Protein AF-A0A8S8YSY4-F1 (afdb_monomer)

Nearest PDB structures (foldseek):
  7qho-assembly1_I  TM=4.264E-01  e=9.917E+00  Corynebacterium glutamicum ATCC 13032
  3ncf-assembly1_A  TM=3.862E-01  e=7.422E+00  Homo sapiens

pLDDT: mean 74.25, std 18.93, range [34.41, 97.19]

Foldseek 3Di:
DDDDDDDDPPDPDPQDDPDPPPDDQDDDCLVVLLVVLVVQLVVLVCVCCDPNDGDCVSVVSNVVSVVSNVVSVVSVVVSVVVPPPPDQDADCDPPRHRHGPVCVVVVND

Structure (mmCIF, N/CA/C/O backbone):
data_AF-A0A8S8YSY4-F1
#
_entry.id   AF-A0A8S8YSY4-F1
#
loop_
_atom_site.group_PDB
_atom_site.id
_atom_site.type_symbol
_atom_site.label_atom_id
_atom_site.label_alt_id
_atom_site.label_comp_id
_atom_site.label_asym_id
_atom_site.label_entity_id
_atom_site.label_seq_id
_atom_site.pdbx_PDB_ins_code
_atom_site.Cartn_x
_atom_site.Cartn_y
_atom_site.Cartn_z
_atom_site.occupancy
_atom_site.B_iso_or_equiv
_atom_site.auth_seq_id
_atom_site.auth_comp_id
_atom_site.auth_asym_id
_atom_site.auth_atom_id
_atom_site.pdbx_PDB_model_num
ATOM 1 N N . MET A 1 1 ? 10.025 -30.968 -52.603 1.00 38.25 1 MET A N 1
ATOM 2 C CA . MET A 1 1 ? 10.423 -30.750 -51.194 1.00 38.25 1 MET A CA 1
ATOM 3 C C . MET A 1 1 ? 9.766 -29.467 -50.709 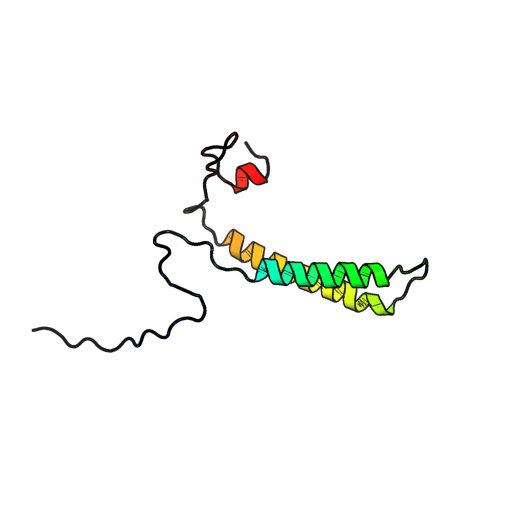1.00 38.25 1 MET A C 1
ATOM 5 O O . MET A 1 1 ? 9.703 -28.538 -51.501 1.00 38.25 1 MET A O 1
ATOM 9 N N . SER A 1 2 ? 9.356 -29.445 -49.434 1.00 34.41 2 SER A N 1
ATOM 10 C CA . SER A 1 2 ? 8.681 -28.356 -48.696 1.00 34.41 2 SER A CA 1
ATOM 11 C C . SER A 1 2 ? 7.183 -28.193 -48.996 1.00 34.41 2 SER A C 1
ATOM 13 O O . SER A 1 2 ? 6.796 -28.152 -50.155 1.00 34.41 2 SER A O 1
ATOM 15 N N . GLY A 1 3 ? 6.276 -28.118 -48.026 1.00 36.22 3 GLY A N 1
ATOM 16 C CA . GLY A 1 3 ? 6.417 -28.122 -46.571 1.00 36.22 3 GLY A CA 1
ATOM 17 C C . GLY A 1 3 ? 5.034 -27.850 -45.982 1.00 36.22 3 GLY A C 1
ATOM 18 O O . GLY A 1 3 ? 4.426 -26.833 -46.302 1.00 36.22 3 GLY A O 1
ATOM 19 N N . GLY A 1 4 ? 4.508 -28.791 -45.199 1.00 41.28 4 GLY A N 1
ATOM 20 C CA . GLY A 1 4 ? 3.314 -28.557 -44.394 1.00 41.28 4 GLY A CA 1
ATOM 21 C C . GLY A 1 4 ? 3.697 -27.710 -43.188 1.00 41.28 4 GLY A C 1
ATOM 22 O O . GLY A 1 4 ? 4.643 -28.060 -42.484 1.00 41.28 4 GLY A O 1
ATOM 23 N N . TYR A 1 5 ? 2.972 -26.623 -42.952 1.00 41.03 5 TYR A N 1
ATOM 24 C CA . TYR A 1 5 ? 3.035 -25.896 -41.693 1.00 41.03 5 TYR A CA 1
ATOM 25 C C . TYR A 1 5 ? 1.623 -25.780 -41.135 1.00 41.03 5 TYR A C 1
ATOM 27 O O . TYR A 1 5 ? 0.712 -25.286 -41.796 1.00 41.03 5 TYR A O 1
ATOM 35 N N . HIS A 1 6 ? 1.490 -26.366 -39.951 1.00 45.47 6 HIS A N 1
ATOM 36 C CA . HIS A 1 6 ? 0.322 -26.401 -39.093 1.00 45.47 6 HIS A CA 1
ATOM 37 C C . HIS A 1 6 ? 0.025 -25.029 -38.477 1.00 45.47 6 HIS A C 1
ATOM 39 O O . HIS A 1 6 ? 0.935 -24.228 -38.265 1.00 45.47 6 HIS A O 1
ATOM 45 N N . ASP A 1 7 ? -1.260 -24.862 -38.168 1.00 50.78 7 ASP A N 1
ATOM 46 C CA . ASP A 1 7 ? -1.904 -23.942 -37.230 1.00 50.78 7 ASP A CA 1
ATOM 47 C C . ASP A 1 7 ? -1.009 -23.278 -36.185 1.00 50.78 7 ASP A C 1
ATOM 49 O O . ASP A 1 7 ? -0.334 -23.960 -35.416 1.00 50.78 7 ASP A O 1
ATOM 53 N N . HIS A 1 8 ? -1.198 -21.969 -36.029 1.00 48.53 8 HIS A N 1
ATOM 54 C CA . HIS A 1 8 ? -1.361 -21.377 -34.707 1.00 48.53 8 HIS A CA 1
ATOM 55 C C . HIS A 1 8 ? -2.476 -20.332 -34.792 1.00 48.53 8 HIS A C 1
ATOM 57 O O . HIS A 1 8 ? -2.276 -19.227 -35.286 1.00 48.53 8 HIS A O 1
ATOM 63 N N . ASP A 1 9 ? -3.670 -20.722 -34.345 1.00 46.78 9 ASP A N 1
ATOM 64 C CA . ASP A 1 9 ? -4.735 -19.795 -33.983 1.00 46.78 9 ASP A CA 1
ATOM 65 C C . ASP A 1 9 ? -4.212 -18.883 -32.866 1.00 46.78 9 ASP A C 1
ATOM 67 O O . ASP A 1 9 ? -4.071 -19.290 -31.707 1.00 46.78 9 ASP A O 1
ATOM 71 N N . ASP A 1 10 ? -3.881 -17.647 -33.231 1.00 51.31 10 ASP A N 1
ATOM 72 C CA . ASP A 1 10 ? -3.503 -16.586 -32.308 1.00 51.31 10 ASP A CA 1
ATOM 73 C C . ASP A 1 10 ? -4.709 -16.241 -31.429 1.00 51.31 10 ASP A C 1
ATOM 75 O O . ASP A 1 10 ? -5.526 -15.376 -31.746 1.00 51.31 10 ASP A O 1
ATOM 79 N N . HIS A 1 11 ? -4.848 -16.936 -30.300 1.00 52.91 11 HIS A N 1
ATOM 80 C CA . HIS A 1 11 ? -5.738 -16.495 -29.240 1.00 52.91 11 HIS A CA 1
ATOM 81 C C . HIS A 1 11 ? -5.276 -15.098 -28.784 1.00 52.91 11 HIS A C 1
ATOM 83 O O . HIS A 1 11 ? -4.167 -14.979 -28.253 1.00 52.91 11 HIS A O 1
ATOM 89 N N . PRO A 1 12 ? -6.088 -14.034 -28.947 1.00 47.62 12 PRO A N 1
ATOM 90 C CA . PRO A 1 12 ? -5.736 -12.715 -28.445 1.00 47.62 12 PRO A CA 1
ATOM 91 C C . PRO A 1 12 ? -5.621 -12.804 -26.924 1.00 47.62 12 PRO A C 1
ATOM 93 O O . PRO A 1 12 ? -6.591 -13.096 -26.218 1.00 47.62 12 PRO A O 1
ATOM 96 N N . SER A 1 13 ? -4.405 -12.616 -26.416 1.00 52.16 13 SER A N 1
ATOM 97 C CA . SER A 1 13 ? -4.147 -12.653 -24.986 1.00 52.16 13 SER A CA 1
ATOM 98 C C . SER A 1 13 ? -4.921 -11.512 -24.301 1.00 52.16 13 SER A C 1
ATOM 100 O O . SER A 1 13 ? -5.046 -10.423 -24.870 1.00 52.16 13 SER A O 1
ATOM 102 N N . PRO A 1 14 ? -5.433 -11.696 -23.069 1.00 44.22 14 PRO A N 1
ATOM 103 C CA . PRO A 1 14 ? -6.191 -10.665 -22.340 1.00 44.22 14 PRO A CA 1
ATOM 104 C C . PRO A 1 14 ? -5.405 -9.378 -22.017 1.00 44.22 14 P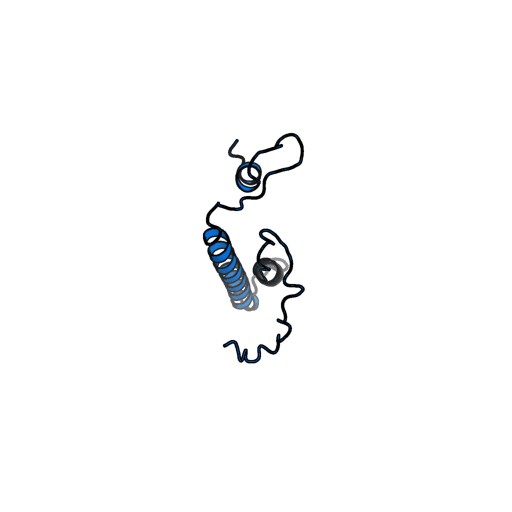RO A C 1
ATOM 106 O O . PRO A 1 14 ? -5.888 -8.522 -21.278 1.00 44.22 14 PRO A O 1
ATOM 109 N N . TRP A 1 15 ? -4.173 -9.259 -22.511 1.00 51.38 15 TRP A N 1
ATOM 110 C CA . TRP A 1 15 ? -3.117 -8.394 -22.002 1.00 51.38 15 TRP A CA 1
ATOM 111 C C . TRP A 1 15 ? -2.631 -7.344 -23.005 1.00 51.38 15 TRP A C 1
ATOM 113 O O . TRP A 1 15 ? -1.525 -6.831 -22.868 1.00 51.38 15 TRP A O 1
ATOM 123 N N . GLY A 1 16 ? -3.482 -6.956 -23.955 1.00 49.53 16 GLY A N 1
ATOM 124 C CA . GLY A 1 16 ? -3.213 -5.837 -24.857 1.00 49.53 16 GLY A CA 1
ATOM 125 C C . GLY A 1 16 ? -2.126 -6.121 -25.906 1.00 49.53 16 GLY A C 1
ATOM 126 O O . GLY A 1 16 ? -1.511 -7.186 -25.897 1.00 49.53 16 GLY A O 1
ATOM 127 N N . PRO A 1 17 ? -1.926 -5.193 -26.861 1.00 41.28 17 PRO A N 1
ATOM 128 C CA . PRO A 1 17 ? -1.132 -5.443 -28.061 1.00 41.28 17 PRO A CA 1
ATOM 129 C C . PRO A 1 17 ? 0.300 -5.868 -27.733 1.00 41.28 17 PRO A C 1
ATOM 131 O O . PRO A 1 17 ? 0.996 -5.205 -26.961 1.00 41.28 17 PRO A O 1
ATOM 134 N N . HIS A 1 18 ? 0.736 -6.965 -28.348 1.00 56.03 18 HIS A N 1
ATOM 135 C CA . HIS A 1 18 ? 2.002 -7.633 -28.054 1.00 56.03 18 HIS A CA 1
ATOM 136 C C . HIS A 1 18 ? 3.233 -6.977 -28.715 1.00 56.03 18 HIS A C 1
ATOM 138 O O . HIS A 1 18 ? 4.285 -7.605 -28.792 1.00 56.03 18 HIS A O 1
ATOM 144 N N . ASP A 1 19 ? 3.131 -5.707 -29.130 1.00 51.75 19 ASP A N 1
ATOM 145 C CA . ASP A 1 19 ? 4.172 -4.998 -29.883 1.00 51.75 19 ASP A CA 1
ATOM 146 C C . ASP A 1 19 ? 4.641 -3.732 -29.162 1.00 51.75 19 ASP A C 1
ATOM 148 O O . ASP A 1 19 ? 4.365 -2.595 -29.546 1.00 51.75 19 ASP A O 1
ATOM 152 N N . TRP A 1 20 ? 5.428 -3.945 -28.112 1.00 52.19 20 TRP A N 1
ATOM 153 C CA . TRP A 1 20 ? 6.354 -2.940 -27.604 1.00 52.19 20 TRP A CA 1
ATOM 154 C C . TRP A 1 20 ? 7.750 -3.422 -27.957 1.00 52.19 20 TRP A C 1
ATOM 156 O O . TRP A 1 20 ? 8.349 -4.184 -27.201 1.00 52.19 20 TRP A O 1
ATOM 166 N N . GLY A 1 21 ? 8.236 -3.019 -29.134 1.00 47.09 21 GLY A N 1
ATOM 167 C CA . GLY A 1 21 ? 9.409 -3.603 -29.791 1.00 47.09 21 GLY A CA 1
ATOM 168 C C . GLY A 1 21 ? 10.635 -3.832 -28.900 1.00 47.09 21 GLY A C 1
ATOM 169 O O . GLY A 1 21 ? 11.378 -4.767 -29.166 1.00 47.09 21 GLY A O 1
ATOM 170 N N . HIS A 1 22 ? 10.829 -3.071 -27.815 1.00 48.59 22 HIS A N 1
ATOM 171 C CA . HIS A 1 22 ? 11.933 -3.250 -26.871 1.00 48.59 22 HIS A CA 1
ATOM 172 C C . HIS A 1 22 ? 11.502 -2.935 -25.422 1.00 48.59 22 HIS A C 1
ATOM 174 O O . HIS A 1 22 ? 11.605 -1.795 -24.978 1.00 48.59 22 HIS A O 1
ATOM 180 N N . GLY A 1 23 ? 11.036 -3.948 -24.680 1.00 51.72 23 GLY A N 1
ATOM 181 C CA . GLY A 1 23 ? 10.959 -3.919 -23.210 1.00 51.72 23 GLY A CA 1
ATOM 182 C C . GLY A 1 23 ? 9.877 -3.019 -22.605 1.00 51.72 23 GLY A C 1
ATOM 183 O O . GLY A 1 23 ? 10.188 -2.145 -21.796 1.00 51.72 23 GLY A O 1
ATOM 184 N N . ALA A 1 24 ? 8.602 -3.233 -22.948 1.00 48.72 24 ALA A N 1
ATOM 185 C CA . ALA A 1 24 ? 7.528 -2.622 -22.165 1.00 48.72 24 ALA A CA 1
ATOM 186 C C . ALA A 1 24 ? 7.578 -3.078 -20.697 1.00 48.72 24 ALA A C 1
ATOM 188 O O . ALA A 1 24 ? 7.818 -4.261 -20.437 1.00 48.72 24 ALA A O 1
ATOM 189 N N . PRO A 1 25 ? 7.307 -2.173 -19.736 1.00 55.44 25 PRO A N 1
ATOM 190 C CA . PRO A 1 25 ? 7.123 -2.553 -18.345 1.00 55.44 25 PRO A CA 1
ATOM 191 C C . PRO A 1 25 ? 6.056 -3.645 -18.266 1.00 55.44 25 PRO A C 1
ATOM 193 O O . PRO A 1 25 ? 4.927 -3.442 -18.717 1.00 55.44 25 PRO A O 1
ATOM 196 N N . HIS A 1 26 ? 6.407 -4.803 -17.707 1.00 57.28 26 HIS A N 1
ATOM 197 C CA . HIS A 1 26 ? 5.427 -5.840 -17.406 1.00 57.28 26 HIS A CA 1
ATOM 198 C C . HIS A 1 26 ? 4.302 -5.215 -16.572 1.00 57.28 26 HIS A C 1
ATOM 200 O O . HIS A 1 26 ? 4.553 -4.576 -15.547 1.00 57.28 26 HIS A O 1
ATOM 206 N N . ASN A 1 27 ? 3.057 -5.363 -17.017 1.00 58.12 27 ASN A N 1
ATOM 207 C CA . ASN A 1 27 ? 1.907 -4.872 -16.276 1.00 58.12 27 ASN A CA 1
ATOM 208 C C . ASN A 1 27 ? 1.820 -5.595 -14.923 1.00 58.12 27 ASN A C 1
ATOM 210 O O . ASN A 1 27 ? 1.668 -6.811 -14.833 1.00 58.12 27 ASN A O 1
ATOM 214 N N . SER A 1 28 ? 1.925 -4.836 -13.835 1.00 67.88 28 SER A N 1
ATOM 215 C CA . SER A 1 28 ? 1.706 -5.367 -12.497 1.00 67.88 28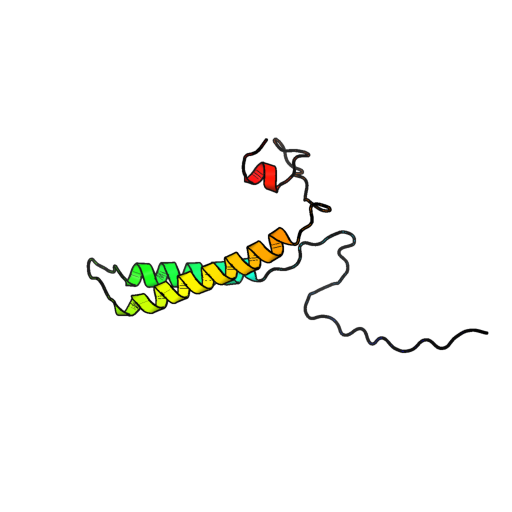 SER A CA 1
ATOM 216 C C . SER A 1 28 ? 0.384 -4.855 -11.954 1.00 67.88 28 SER A C 1
ATOM 218 O O . SER A 1 28 ? 0.118 -3.656 -11.964 1.00 67.88 28 SER A O 1
ATOM 220 N N . TRP A 1 29 ? -0.426 -5.770 -11.429 1.00 81.31 29 TRP A N 1
ATOM 221 C CA . TRP A 1 29 ? -1.581 -5.429 -10.598 1.00 81.31 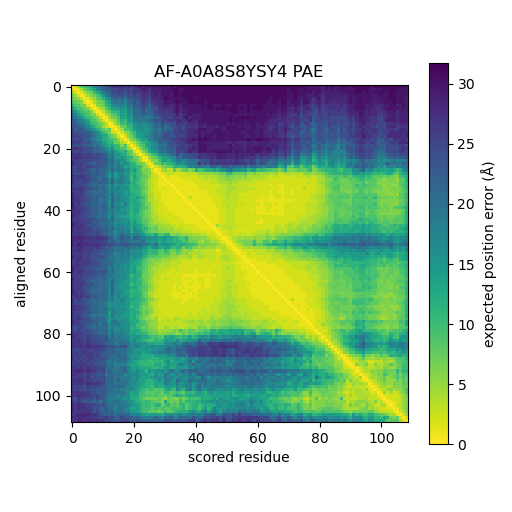29 TRP A CA 1
ATOM 222 C C . TRP A 1 29 ? -1.173 -5.046 -9.175 1.00 81.31 29 TRP A C 1
ATOM 224 O O . TRP A 1 29 ? -2.014 -4.594 -8.401 1.00 81.31 29 TRP A O 1
ATOM 234 N N . SER A 1 30 ? 0.106 -5.206 -8.818 1.00 86.12 30 SER A N 1
ATOM 235 C CA . SER A 1 30 ? 0.585 -4.935 -7.469 1.00 86.12 30 SER A CA 1
ATOM 236 C C . SER A 1 30 ? 0.296 -3.500 -7.009 1.00 86.12 30 SER A C 1
ATOM 238 O O . SER A 1 30 ? -0.284 -3.370 -5.931 1.00 86.12 30 SER A O 1
ATOM 240 N N . PRO A 1 31 ? 0.568 -2.432 -7.795 1.00 87.12 31 PRO A N 1
ATOM 241 C CA . PRO A 1 31 ? 0.214 -1.068 -7.397 1.00 87.12 31 PRO A CA 1
ATOM 242 C C . PRO A 1 31 ? -1.260 -0.922 -7.009 1.00 87.12 31 PRO A C 1
ATOM 244 O O . PRO A 1 31 ? -1.559 -0.337 -5.972 1.00 87.12 31 PRO A O 1
ATOM 247 N N . LEU A 1 32 ? -2.178 -1.531 -7.768 1.00 91.19 32 LEU A N 1
ATOM 248 C CA . LEU A 1 32 ? -3.607 -1.496 -7.459 1.00 91.19 32 LEU A CA 1
ATOM 249 C C . LEU A 1 32 ? -3.940 -2.265 -6.173 1.00 91.19 32 LEU A C 1
ATOM 251 O O . LEU A 1 32 ? -4.648 -1.747 -5.312 1.00 91.19 32 LEU A O 1
ATOM 255 N N . VAL A 1 33 ? -3.422 -3.488 -6.028 1.00 90.62 33 VAL A N 1
ATOM 256 C CA . VAL A 1 33 ? -3.640 -4.324 -4.835 1.00 90.62 33 VAL A CA 1
ATOM 257 C C . VAL A 1 33 ? -3.112 -3.626 -3.581 1.00 90.62 33 VAL A C 1
ATOM 259 O O . VAL A 1 33 ? -3.797 -3.594 -2.560 1.00 90.62 33 VAL A O 1
ATOM 262 N N . MET A 1 34 ? -1.937 -2.997 -3.666 1.00 92.94 34 MET A N 1
ATOM 263 C CA . MET A 1 34 ? -1.380 -2.199 -2.576 1.00 92.94 34 MET A CA 1
ATOM 264 C C . MET A 1 34 ? -2.248 -0.980 -2.265 1.00 92.94 34 MET A C 1
ATOM 266 O O . MET A 1 34 ? -2.522 -0.742 -1.094 1.00 92.94 34 MET A O 1
ATOM 270 N N . SER A 1 35 ? -2.731 -0.235 -3.266 1.00 94.94 35 SER A N 1
ATOM 271 C CA . SER A 1 35 ? -3.639 0.899 -3.031 1.00 94.94 35 SER A CA 1
ATOM 272 C C . SER A 1 35 ? -4.929 0.476 -2.322 1.00 94.94 35 SER A C 1
ATOM 274 O O . SER A 1 35 ? -5.368 1.161 -1.400 1.00 94.94 35 SER A O 1
ATOM 276 N N . ILE A 1 36 ? -5.506 -0.671 -2.696 1.00 95.25 36 ILE A N 1
ATOM 277 C CA . ILE A 1 36 ? -6.678 -1.240 -2.014 1.00 95.25 36 ILE A CA 1
ATOM 278 C C . ILE A 1 36 ? -6.332 -1.597 -0.563 1.00 95.25 36 ILE A C 1
ATOM 280 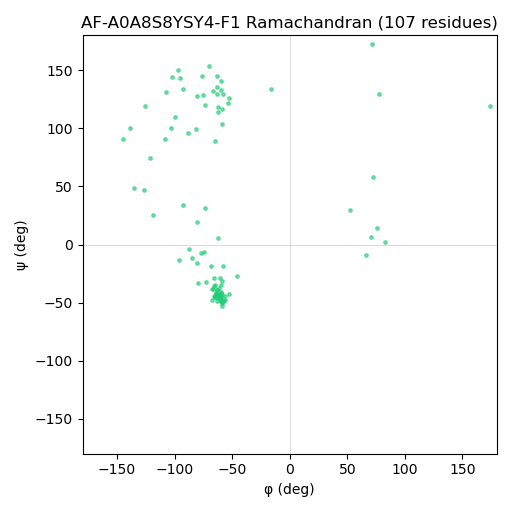O O . ILE A 1 36 ? -7.057 -1.203 0.350 1.00 95.25 36 ILE A O 1
ATOM 284 N N . GLY A 1 37 ? -5.215 -2.293 -0.334 1.00 95.38 37 GLY A N 1
ATOM 285 C CA . GLY A 1 37 ? -4.755 -2.652 1.011 1.00 95.38 37 GLY A CA 1
ATOM 286 C C . GLY A 1 37 ? -4.517 -1.432 1.904 1.00 95.38 37 GLY A C 1
ATOM 287 O O . GLY A 1 37 ? -4.970 -1.413 3.047 1.00 95.38 37 GLY A O 1
ATOM 288 N N . ILE A 1 38 ? -3.884 -0.383 1.365 1.00 97.19 38 ILE A N 1
ATOM 289 C CA . ILE A 1 38 ? -3.677 0.905 2.046 1.00 97.19 38 ILE A CA 1
ATOM 290 C C . ILE A 1 38 ? -5.022 1.548 2.392 1.00 97.19 38 ILE A C 1
ATOM 292 O O . ILE A 1 38 ? -5.203 1.998 3.520 1.00 97.19 38 ILE A O 1
ATOM 296 N N . GLY A 1 39 ? -5.983 1.555 1.465 1.00 96.88 39 GLY A N 1
ATOM 297 C CA . GLY A 1 39 ? -7.324 2.084 1.716 1.00 96.88 39 GLY A CA 1
ATOM 298 C C . GLY A 1 39 ? -8.039 1.360 2.859 1.00 96.88 39 GLY A C 1
ATOM 299 O O . GLY A 1 39 ? -8.525 2.005 3.788 1.00 96.88 39 GLY A O 1
ATOM 300 N N . VAL A 1 40 ? -8.051 0.022 2.834 1.00 95.94 40 VAL A N 1
ATOM 301 C CA . VAL A 1 40 ? -8.647 -0.798 3.904 1.00 95.94 40 VAL A CA 1
ATOM 302 C C . VAL A 1 40 ? -7.949 -0.542 5.237 1.00 95.94 40 VAL A C 1
ATOM 304 O O . VAL A 1 40 ? -8.624 -0.328 6.243 1.00 95.94 40 VAL A O 1
ATOM 307 N N . PHE A 1 41 ? -6.614 -0.511 5.250 1.00 96.81 41 PHE A N 1
ATOM 308 C CA . PHE A 1 41 ? -5.834 -0.236 6.453 1.00 96.81 41 PHE A CA 1
ATOM 309 C C . PHE A 1 41 ? -6.178 1.132 7.044 1.00 96.81 41 PHE A C 1
ATOM 311 O O . PHE A 1 41 ? -6.538 1.203 8.211 1.00 96.81 41 PHE A O 1
ATOM 318 N N . LEU A 1 42 ? -6.133 2.209 6.256 1.00 95.94 42 LEU A N 1
ATOM 319 C CA . LEU A 1 42 ? -6.354 3.565 6.766 1.00 95.94 42 LEU A CA 1
ATOM 320 C C . LEU A 1 42 ? -7.771 3.758 7.315 1.00 95.94 42 LEU A C 1
ATOM 322 O O . LEU A 1 42 ? -7.939 4.344 8.382 1.00 95.94 42 LEU A O 1
ATOM 326 N N . LEU A 1 43 ? -8.785 3.238 6.617 1.00 94.69 43 LEU A N 1
ATOM 327 C CA . LEU A 1 43 ? -10.179 3.349 7.054 1.00 94.69 43 LEU A CA 1
ATOM 328 C C . LEU A 1 43 ? -10.429 2.580 8.355 1.00 94.69 43 LEU A C 1
ATOM 330 O O . LEU A 1 43 ? -11.069 3.091 9.271 1.00 94.69 43 LEU A O 1
ATOM 334 N N . THR A 1 44 ? -9.908 1.359 8.454 1.00 94.81 44 THR A N 1
ATOM 335 C CA . THR A 1 44 ? -10.154 0.485 9.612 1.00 94.81 44 THR A CA 1
ATOM 336 C C . THR A 1 44 ? -9.279 0.860 10.800 1.00 94.81 44 THR A C 1
ATOM 338 O O . THR A 1 44 ? -9.738 0.814 11.935 1.00 94.81 44 THR A O 1
ATOM 341 N N . PHE A 1 45 ? -8.057 1.331 10.554 1.00 93.94 45 PHE A N 1
ATOM 342 C CA . PHE A 1 45 ? -7.180 1.875 11.584 1.00 93.94 45 PHE A CA 1
ATOM 343 C C . PHE A 1 45 ? -7.730 3.187 12.156 1.00 93.94 45 PHE A C 1
ATOM 345 O O . PHE A 1 45 ? -7.677 3.394 13.364 1.00 93.94 45 PHE A O 1
ATOM 352 N N . GLY A 1 46 ? -8.329 4.043 11.320 1.00 92.31 46 GLY A N 1
ATOM 353 C CA . GLY A 1 46 ? -9.082 5.207 11.793 1.00 92.31 46 GLY A CA 1
ATOM 354 C C . GLY A 1 46 ? -10.305 4.821 12.633 1.00 92.31 46 GLY A C 1
ATOM 355 O O . GLY A 1 46 ? -10.571 5.452 13.652 1.00 92.31 46 GLY A O 1
ATOM 356 N N . GLY A 1 47 ? -11.016 3.754 12.248 1.00 90.31 47 GLY A N 1
ATOM 357 C CA . GLY A 1 47 ? -12.129 3.191 13.024 1.00 90.31 47 GLY A CA 1
ATOM 358 C C . GLY A 1 47 ? -11.705 2.617 14.380 1.00 90.31 47 GLY A C 1
ATOM 359 O O . GLY A 1 47 ? -12.426 2.772 15.360 1.00 90.31 47 GLY A O 1
ATOM 360 N N . LEU A 1 48 ? -10.505 2.031 14.455 1.00 91.69 48 LEU A N 1
ATOM 361 C CA . LEU A 1 48 ? -9.932 1.465 15.679 1.00 91.69 48 LEU A CA 1
ATOM 362 C C . LEU A 1 48 ? -9.754 2.515 16.795 1.00 91.69 48 LEU A C 1
ATOM 364 O O . LEU A 1 48 ? -9.815 2.159 17.967 1.00 91.69 48 LEU A O 1
ATOM 368 N N . PHE A 1 49 ? -9.555 3.789 16.435 1.00 88.69 49 PHE A N 1
ATOM 369 C CA . PHE A 1 49 ? -9.344 4.912 17.361 1.00 88.69 49 PHE A CA 1
ATOM 370 C C . PHE A 1 49 ? -10.321 6.070 17.103 1.00 88.69 49 PHE A C 1
ATOM 372 O O . PHE A 1 49 ? -9.926 7.239 17.022 1.00 88.69 49 PHE A O 1
ATOM 379 N N . SER A 1 50 ? -11.606 5.759 16.941 1.00 85.44 50 SER A N 1
ATOM 380 C CA . SER A 1 50 ? -12.622 6.770 16.651 1.00 85.44 50 SER A CA 1
ATOM 381 C C . SER A 1 50 ? -13.064 7.512 17.917 1.00 85.44 50 SER A C 1
ATOM 383 O O . SER A 1 50 ? -13.433 6.899 18.912 1.00 85.44 50 SER A O 1
ATOM 385 N N . PHE A 1 51 ? -13.033 8.850 17.887 1.00 80.81 51 PHE A N 1
ATOM 386 C CA . PHE A 1 51 ? -13.544 9.728 18.957 1.00 80.81 51 PHE A CA 1
ATOM 387 C C . PHE A 1 51 ? -13.016 9.446 20.379 1.00 80.81 51 PHE A C 1
ATOM 389 O O . PHE A 1 51 ? -13.678 9.754 21.365 1.00 80.81 51 PHE A O 1
ATOM 396 N N . GLY A 1 52 ? -11.792 8.921 20.497 1.00 81.56 52 GLY A N 1
ATOM 397 C CA . GLY A 1 52 ? -11.164 8.623 21.790 1.00 81.56 52 GLY A CA 1
ATOM 398 C C . GLY A 1 52 ? -11.580 7.284 22.403 1.00 81.56 52 GLY A C 1
ATOM 399 O O . GLY A 1 52 ? -11.099 6.945 23.483 1.00 81.56 52 GLY A O 1
ATOM 400 N N . GLU A 1 53 ? -12.412 6.508 21.710 1.00 85.56 53 GLU A N 1
ATOM 401 C CA . GLU A 1 53 ? -12.770 5.143 22.079 1.00 85.56 53 GLU A CA 1
ATOM 402 C C . GLU A 1 53 ? -11.993 4.137 21.222 1.00 85.56 53 GLU A C 1
ATOM 404 O O . GLU A 1 53 ? -11.701 4.370 20.047 1.00 85.56 53 GLU A O 1
ATOM 409 N N . PHE A 1 54 ? -11.625 3.014 21.839 1.00 89.38 54 PHE A N 1
ATOM 410 C CA . PHE A 1 54 ? -10.951 1.913 21.161 1.00 89.38 54 PHE A CA 1
ATOM 411 C C . PHE A 1 54 ? -11.963 0.820 20.827 1.00 89.38 54 PHE A C 1
ATOM 413 O O . PHE A 1 54 ? -12.442 0.127 21.727 1.00 89.38 54 PHE A O 1
ATOM 420 N N . ASP A 1 55 ? -12.267 0.650 19.540 1.00 91.38 55 ASP A N 1
ATOM 421 C CA . ASP A 1 55 ? -13.206 -0.368 19.068 1.00 91.38 55 ASP A CA 1
ATOM 422 C C . ASP A 1 55 ? -12.467 -1.561 18.450 1.00 91.38 55 ASP A C 1
ATOM 424 O O . ASP A 1 55 ? -12.052 -1.556 17.287 1.00 91.38 55 ASP A O 1
ATOM 428 N N . MET A 1 56 ? -12.343 -2.627 19.243 1.00 92.19 56 MET A N 1
ATOM 429 C CA . MET A 1 56 ? -11.683 -3.880 18.864 1.00 92.19 56 MET A CA 1
ATOM 430 C C . MET A 1 56 ? -12.287 -4.553 17.626 1.00 92.19 56 MET A C 1
ATOM 432 O O . MET A 1 56 ? -11.615 -5.388 17.017 1.00 92.19 56 MET A O 1
ATOM 436 N N . TRP A 1 57 ? -13.514 -4.204 17.228 1.00 92.38 57 TRP A N 1
ATOM 437 C CA . TRP A 1 57 ? -14.165 -4.757 16.043 1.00 92.38 57 TRP A CA 1
ATOM 438 C C . TRP A 1 57 ? -13.372 -4.510 14.753 1.00 92.38 57 TRP A C 1
ATOM 440 O O . TRP A 1 57 ? -13.365 -5.354 13.857 1.00 92.38 57 TRP A O 1
ATOM 450 N N . TYR A 1 58 ? -12.645 -3.393 14.668 1.00 92.94 58 TYR A N 1
ATOM 451 C CA . TYR A 1 58 ? -11.854 -3.052 13.484 1.00 92.94 58 TYR A CA 1
ATOM 452 C C . TYR A 1 58 ? -10.497 -3.765 13.423 1.00 92.94 58 TYR A C 1
ATOM 454 O O . TYR A 1 58 ? -9.892 -3.834 12.351 1.00 92.94 58 TYR A O 1
ATOM 462 N N . LEU A 1 59 ? -10.019 -4.339 14.534 1.00 93.94 59 LEU A N 1
ATOM 463 C CA . LEU A 1 59 ? -8.686 -4.941 14.631 1.00 93.94 59 LEU A CA 1
ATOM 464 C C . LEU A 1 59 ? -8.430 -6.047 13.584 1.00 93.94 59 LEU A C 1
ATOM 466 O O . LEU A 1 59 ? -7.371 -6.019 12.952 1.00 93.94 59 LEU A O 1
ATOM 470 N N . PRO A 1 60 ? -9.360 -6.989 13.316 1.00 95.62 60 PRO A N 1
ATOM 471 C CA . PRO A 1 60 ? -9.155 -7.992 12.273 1.00 95.62 60 PRO A CA 1
ATOM 472 C C . PRO A 1 60 ? -9.003 -7.372 10.880 1.00 95.62 60 PRO A C 1
ATOM 474 O O . PRO A 1 60 ? -8.179 -7.827 10.090 1.00 95.62 60 PRO A O 1
ATOM 477 N N . LEU A 1 61 ? -9.754 -6.308 10.580 1.00 95.62 61 LEU A N 1
ATOM 478 C CA . LEU A 1 61 ? -9.688 -5.638 9.281 1.00 95.62 61 LEU A CA 1
ATOM 479 C C . LEU A 1 61 ? -8.395 -4.835 9.105 1.00 95.62 61 LEU A C 1
ATOM 481 O O . LEU A 1 61 ? -7.855 -4.801 8.001 1.00 95.62 61 LEU A O 1
ATOM 485 N N . VAL A 1 62 ? -7.848 -4.279 10.190 1.00 96.06 62 VAL A N 1
ATOM 486 C CA . VAL A 1 62 ? -6.508 -3.674 10.189 1.00 96.06 62 VAL A CA 1
ATOM 487 C C . VAL A 1 62 ? -5.456 -4.716 9.806 1.00 96.06 62 VAL A C 1
ATOM 489 O O . VAL A 1 62 ? -4.619 -4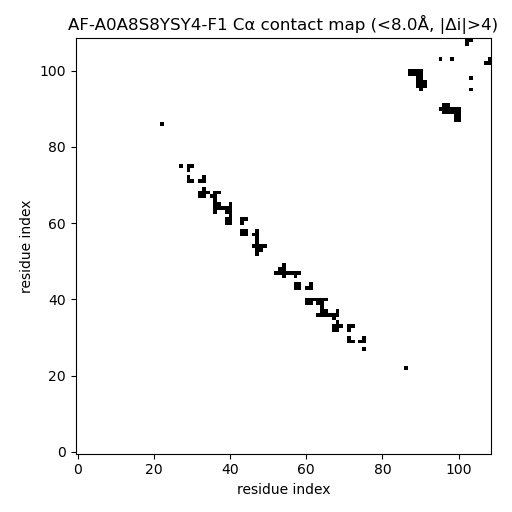.461 8.939 1.00 96.06 62 VAL A O 1
ATOM 492 N N . ILE A 1 63 ? -5.526 -5.916 10.392 1.00 96.88 63 ILE A N 1
ATOM 493 C CA . ILE A 1 63 ? -4.605 -7.020 10.079 1.00 96.88 63 ILE A CA 1
ATOM 494 C C . ILE A 1 63 ? -4.760 -7.462 8.617 1.00 96.88 63 ILE A C 1
ATOM 496 O O . ILE A 1 63 ? -3.757 -7.659 7.932 1.00 96.88 63 ILE A O 1
ATOM 500 N N . VAL A 1 64 ? -5.995 -7.566 8.110 1.00 97.06 64 VAL A N 1
ATOM 501 C CA . VAL A 1 64 ? -6.257 -7.872 6.692 1.00 97.06 64 VAL A CA 1
ATOM 502 C C . VAL A 1 64 ? -5.663 -6.801 5.777 1.00 97.06 64 VAL A C 1
ATOM 504 O O . VAL A 1 64 ? -4.993 -7.147 4.807 1.00 97.06 64 VAL A O 1
ATOM 507 N N . GLY A 1 65 ? -5.844 -5.515 6.092 1.00 96.12 65 GLY A N 1
ATOM 508 C CA . GLY A 1 65 ? -5.248 -4.412 5.336 1.00 96.12 65 GLY A CA 1
ATOM 509 C C . GLY A 1 65 ? -3.725 -4.535 5.251 1.00 96.12 65 GLY A C 1
ATOM 510 O O . GLY A 1 65 ? -3.164 -4.499 4.157 1.00 96.12 65 GLY A O 1
ATOM 511 N N . ILE A 1 66 ? -3.061 -4.793 6.383 1.00 97.06 66 ILE A N 1
ATOM 512 C CA . ILE A 1 66 ? -1.606 -5.020 6.439 1.00 97.06 66 ILE A CA 1
ATOM 513 C C . ILE A 1 66 ? -1.199 -6.247 5.613 1.00 97.06 66 ILE A C 1
ATOM 515 O O . ILE A 1 66 ? -0.220 -6.184 4.870 1.00 97.06 66 ILE A O 1
ATOM 519 N N . ALA A 1 67 ? -1.945 -7.350 5.696 1.00 96.88 67 ALA A N 1
ATOM 520 C CA . ALA A 1 67 ? -1.655 -8.559 4.929 1.00 96.88 67 ALA A CA 1
ATOM 521 C C . ALA A 1 67 ? -1.753 -8.316 3.414 1.00 96.88 67 ALA A C 1
ATOM 523 O O . ALA A 1 67 ? -0.870 -8.734 2.667 1.00 96.88 67 ALA A O 1
ATOM 524 N N . VAL A 1 68 ? -2.779 -7.591 2.954 1.00 95.75 68 VAL A N 1
ATOM 525 C CA . VAL A 1 68 ? -2.952 -7.234 1.535 1.00 95.75 68 VAL A CA 1
ATOM 526 C C . VAL A 1 68 ? -1.818 -6.326 1.054 1.00 95.75 68 VAL A C 1
ATOM 528 O O . VAL A 1 68 ? -1.264 -6.566 -0.019 1.00 95.75 68 VAL A O 1
ATOM 531 N N . ILE A 1 69 ? -1.420 -5.333 1.859 1.00 96.69 69 ILE A N 1
ATOM 532 C CA . ILE A 1 69 ? -0.252 -4.485 1.570 1.00 96.69 69 ILE A CA 1
ATOM 533 C C . ILE A 1 69 ? 1.009 -5.347 1.452 1.00 96.69 69 ILE A C 1
ATOM 535 O O . ILE A 1 69 ? 1.750 -5.214 0.481 1.00 96.69 69 ILE A O 1
ATOM 539 N N . GLY A 1 70 ? 1.231 -6.258 2.402 1.00 95.12 70 GLY A N 1
ATOM 540 C CA . GLY A 1 70 ? 2.383 -7.158 2.417 1.00 95.12 70 GLY A CA 1
ATOM 541 C C . GLY A 1 70 ? 2.444 -8.075 1.194 1.00 95.12 70 GLY A C 1
ATOM 542 O O . GLY A 1 70 ? 3.507 -8.223 0.598 1.00 95.12 70 GLY A O 1
ATOM 543 N N . ILE A 1 71 ? 1.310 -8.638 0.767 1.00 92.12 71 ILE A N 1
ATOM 544 C CA . 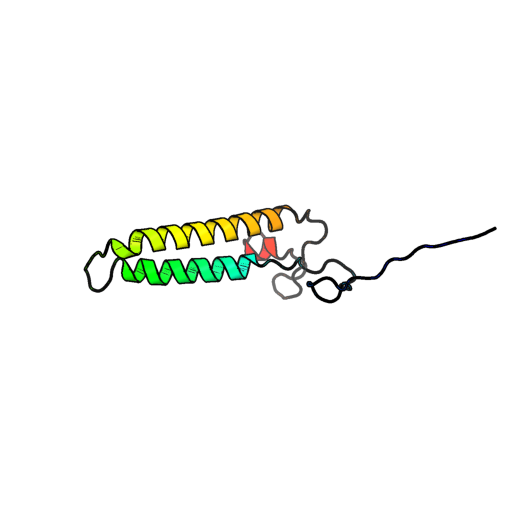ILE A 1 71 ? 1.223 -9.461 -0.450 1.00 92.12 71 ILE A CA 1
ATOM 545 C C . ILE A 1 71 ? 1.522 -8.617 -1.692 1.00 92.12 71 ILE A C 1
ATOM 547 O O . ILE A 1 71 ? 2.303 -9.041 -2.543 1.00 92.12 71 ILE A O 1
ATOM 551 N N . GLY A 1 72 ? 0.943 -7.418 -1.790 1.00 89.81 72 GLY A N 1
ATOM 552 C CA . GLY A 1 72 ? 1.218 -6.494 -2.888 1.00 89.81 72 GLY A CA 1
ATOM 553 C C . GLY A 1 72 ? 2.706 -6.146 -2.972 1.00 89.81 72 GLY A C 1
ATOM 554 O O . GLY A 1 72 ? 3.319 -6.321 -4.027 1.00 89.81 72 GLY A O 1
ATOM 555 N N . LEU A 1 73 ? 3.314 -5.769 -1.846 1.00 90.25 73 LEU A N 1
ATOM 556 C CA . LEU A 1 73 ? 4.748 -5.493 -1.748 1.00 90.25 73 LEU A CA 1
ATOM 557 C C . LEU A 1 73 ? 5.597 -6.708 -2.117 1.00 90.25 73 LEU A C 1
ATOM 559 O O . LEU A 1 73 ? 6.562 -6.566 -2.857 1.00 90.25 73 LEU A O 1
ATOM 563 N N . PHE A 1 74 ? 5.240 -7.905 -1.651 1.00 87.19 74 PHE A N 1
ATOM 564 C CA . PHE A 1 74 ? 5.975 -9.126 -1.972 1.00 87.19 74 PHE A CA 1
ATOM 565 C C . PHE A 1 74 ? 5.944 -9.437 -3.474 1.00 87.19 74 PHE A C 1
ATOM 567 O O . PHE A 1 74 ? 6.980 -9.724 -4.074 1.00 87.19 74 PHE A O 1
ATOM 574 N N . VAL A 1 75 ? 4.768 -9.334 -4.101 1.00 85.06 75 VAL A N 1
ATOM 575 C CA . VAL A 1 75 ? 4.608 -9.520 -5.551 1.00 85.06 75 VAL A CA 1
ATOM 576 C C . VAL A 1 75 ? 5.396 -8.463 -6.317 1.00 85.06 75 VAL A C 1
ATOM 578 O O . VAL A 1 75 ? 6.118 -8.814 -7.251 1.00 85.06 75 VAL A O 1
ATOM 581 N N . TRP A 1 76 ? 5.307 -7.195 -5.901 1.00 83.00 76 TRP A N 1
ATOM 582 C CA . TRP A 1 76 ? 6.073 -6.110 -6.511 1.00 83.00 76 TRP A CA 1
ATOM 583 C C . TRP A 1 76 ? 7.565 -6.386 -6.413 1.00 83.00 76 TRP A C 1
ATOM 585 O O . TRP A 1 76 ? 8.254 -6.359 -7.422 1.00 83.00 76 TRP A O 1
ATOM 595 N N . TRP A 1 77 ? 8.060 -6.717 -5.225 1.00 80.44 77 TRP A N 1
ATOM 596 C CA . TRP A 1 77 ? 9.479 -6.939 -5.002 1.00 80.44 77 TRP A CA 1
ATOM 597 C C . TRP A 1 77 ? 10.000 -8.128 -5.806 1.00 80.44 77 TRP A C 1
ATOM 599 O O . TRP A 1 77 ? 11.073 -8.049 -6.396 1.00 80.44 77 TRP A O 1
ATOM 609 N N . ARG A 1 78 ? 9.223 -9.211 -5.915 1.00 82.19 78 ARG A N 1
ATOM 610 C CA . ARG A 1 78 ? 9.582 -10.340 -6.779 1.00 82.19 78 ARG A CA 1
ATOM 611 C C . ARG A 1 78 ? 9.672 -9.909 -8.241 1.00 82.19 78 ARG A C 1
ATOM 613 O O . ARG A 1 78 ? 10.617 -10.300 -8.918 1.00 82.19 78 ARG A O 1
ATOM 620 N N . GLN A 1 79 ? 8.705 -9.128 -8.722 1.00 74.06 79 GLN A N 1
ATOM 621 C CA . GLN A 1 79 ? 8.718 -8.596 -10.087 1.00 74.06 79 GLN A CA 1
ATOM 622 C C . GLN A 1 79 ? 9.900 -7.645 -10.311 1.00 74.06 79 GLN A C 1
ATOM 624 O O . GLN A 1 79 ? 10.567 -7.755 -11.333 1.00 74.06 79 GLN A O 1
ATOM 629 N N . ASP A 1 80 ? 10.199 -6.779 -9.344 1.00 71.44 80 ASP A N 1
ATOM 630 C CA . ASP A 1 80 ? 11.312 -5.830 -9.383 1.00 71.44 80 ASP A CA 1
ATOM 631 C C . ASP A 1 80 ? 12.677 -6.545 -9.400 1.00 71.44 80 ASP A C 1
ATOM 633 O O . ASP A 1 80 ? 13.514 -6.254 -10.250 1.00 71.44 80 ASP A O 1
ATOM 637 N N . MET A 1 81 ? 12.869 -7.568 -8.555 1.00 64.81 81 MET A N 1
ATOM 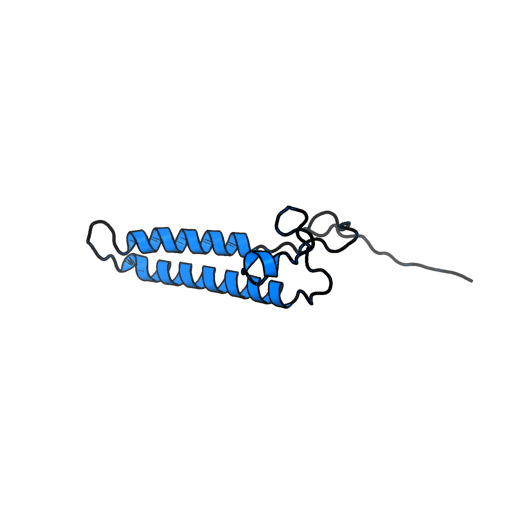638 C CA . MET A 1 81 ? 14.083 -8.400 -8.536 1.00 64.81 81 MET A CA 1
ATOM 639 C C . MET A 1 81 ? 14.267 -9.234 -9.806 1.00 64.81 81 MET A C 1
ATOM 641 O O . MET A 1 81 ? 15.397 -9.551 -10.165 1.00 64.81 81 MET A O 1
ATOM 645 N N . SER A 1 82 ? 13.180 -9.609 -10.488 1.00 60.00 82 SER A N 1
ATOM 646 C CA . SER A 1 82 ? 13.276 -10.327 -11.764 1.00 60.00 82 SER A CA 1
ATOM 647 C C . SER A 1 82 ? 13.710 -9.448 -12.946 1.00 60.00 82 SER A C 1
ATOM 649 O O . SER A 1 82 ? 13.961 -9.984 -14.023 1.00 60.00 82 SER A O 1
ATOM 651 N N . PHE A 1 83 ? 13.841 -8.126 -12.773 1.00 60.09 83 PHE A N 1
ATOM 652 C CA . PHE A 1 83 ? 14.462 -7.263 -13.780 1.00 60.09 83 PHE A CA 1
ATOM 653 C C . PHE A 1 83 ? 15.991 -7.327 -13.673 1.00 60.09 83 PHE A C 1
ATOM 655 O O . PHE A 1 83 ? 16.604 -6.621 -12.875 1.00 60.09 83 PHE A O 1
ATOM 662 N N . ASP A 1 84 ? 16.611 -8.121 -14.544 1.00 53.47 84 ASP A N 1
ATOM 663 C CA . ASP A 1 84 ? 18.051 -8.431 -14.569 1.00 53.47 84 ASP A CA 1
ATOM 664 C C . ASP A 1 84 ? 18.963 -7.279 -15.071 1.00 53.47 84 ASP A C 1
ATOM 666 O O . ASP A 1 84 ? 19.982 -7.488 -15.723 1.00 53.47 84 ASP A O 1
ATOM 670 N N . GLY A 1 85 ? 18.585 -6.015 -14.841 1.00 54.19 85 GLY A N 1
ATOM 671 C CA . GLY A 1 85 ? 19.422 -4.830 -15.114 1.00 54.19 85 GLY A CA 1
ATOM 672 C C . GLY A 1 85 ? 19.745 -4.520 -16.587 1.00 54.19 85 GLY A C 1
ATOM 673 O O . GLY A 1 85 ? 20.234 -3.433 -16.886 1.00 54.19 85 GLY A O 1
ATOM 674 N N . THR A 1 86 ? 19.428 -5.413 -17.525 1.00 53.91 86 THR A N 1
ATOM 675 C CA . THR A 1 86 ? 19.709 -5.270 -18.966 1.00 53.91 86 THR A CA 1
ATOM 676 C C . THR A 1 86 ? 18.880 -4.166 -19.632 1.00 53.91 86 THR A C 1
ATOM 678 O O . THR A 1 86 ? 19.257 -3.667 -20.690 1.00 53.91 86 THR A O 1
ATOM 681 N N . TYR A 1 87 ? 17.788 -3.740 -18.989 1.00 55.25 87 TYR A N 1
ATOM 682 C CA . TYR A 1 87 ? 16.845 -2.732 -19.485 1.00 55.25 87 TYR A CA 1
ATOM 683 C C . TYR A 1 87 ? 16.470 -1.720 -18.395 1.00 55.25 87 TYR A C 1
ATOM 685 O O . TYR A 1 87 ? 15.295 -1.463 -18.142 1.00 55.25 87 TYR A O 1
ATOM 693 N N . GLU A 1 88 ? 17.458 -1.163 -17.691 1.00 60.97 88 GLU A N 1
ATOM 694 C CA . GLU A 1 88 ? 17.178 -0.112 -16.712 1.00 60.97 88 GLU A CA 1
ATOM 695 C C . GLU A 1 88 ? 16.837 1.215 -17.414 1.00 60.97 88 GLU A C 1
ATOM 697 O O . GLU A 1 88 ? 17.668 1.734 -18.166 1.00 60.97 88 GLU A O 1
ATOM 702 N N . PRO A 1 89 ? 15.640 1.791 -17.192 1.00 66.31 89 PRO A N 1
ATOM 703 C CA . PRO A 1 89 ? 15.253 3.015 -17.866 1.00 66.31 89 PRO A CA 1
ATOM 704 C C . PRO A 1 89 ? 16.133 4.178 -17.398 1.00 66.31 89 PRO A C 1
ATOM 706 O O . PRO A 1 89 ? 16.380 4.389 -16.205 1.00 66.31 89 PRO A O 1
ATOM 709 N N . ILE A 1 90 ? 16.631 4.922 -1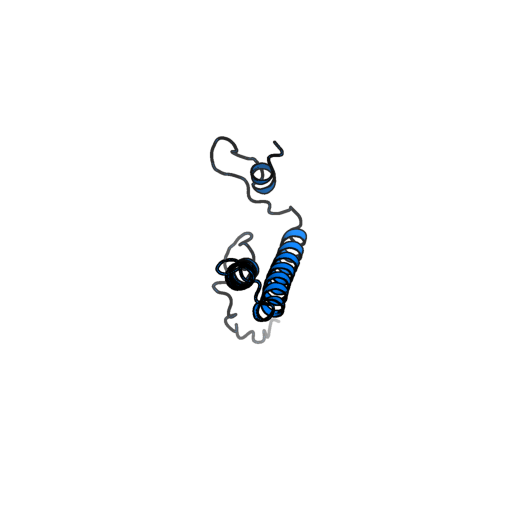8.380 1.00 73.44 90 ILE A N 1
ATOM 710 C CA . ILE A 1 90 ? 17.528 6.055 -18.188 1.00 73.44 90 ILE A CA 1
ATOM 711 C C . ILE A 1 90 ? 16.689 7.328 -18.107 1.00 73.44 90 ILE A C 1
ATOM 713 O O . ILE A 1 90 ? 15.804 7.559 -18.930 1.00 73.44 90 ILE A O 1
ATOM 717 N N . SER A 1 91 ? 16.984 8.177 -17.127 1.00 74.25 91 SER A N 1
ATOM 718 C CA . SER A 1 91 ? 16.341 9.477 -16.986 1.00 74.25 91 SER A CA 1
ATOM 719 C C . SER A 1 91 ? 16.659 10.379 -18.185 1.00 74.25 91 SER A C 1
ATOM 721 O O . SER A 1 91 ? 17.818 10.576 -18.570 1.00 74.25 91 SER A O 1
ATOM 723 N N . THR A 1 92 ? 15.609 10.950 -18.773 1.00 77.06 92 THR A N 1
ATOM 724 C CA . THR A 1 92 ? 15.675 11.854 -19.931 1.00 77.06 92 THR A CA 1
ATOM 725 C C . THR A 1 92 ? 15.665 13.337 -19.538 1.00 77.06 92 THR A C 1
ATOM 727 O O . THR A 1 92 ? 15.991 14.186 -20.369 1.00 77.06 92 THR A O 1
ATOM 730 N N . GLY A 1 93 ? 15.334 13.661 -18.281 1.00 73.50 93 GLY A N 1
ATOM 731 C CA . GLY A 1 93 ? 15.210 15.029 -17.768 1.00 73.50 93 GLY A CA 1
ATOM 732 C C . GLY A 1 93 ? 16.454 15.536 -17.031 1.00 73.50 93 GLY A C 1
ATOM 733 O O . GLY A 1 93 ? 17.179 14.769 -16.400 1.00 73.50 93 GLY A O 1
ATOM 734 N N . VAL A 1 94 ? 16.691 16.852 -17.085 1.00 78.00 94 VAL A N 1
ATOM 735 C CA . VAL A 1 94 ? 17.683 17.530 -16.230 1.00 78.00 94 VAL A CA 1
ATOM 736 C C . VAL A 1 94 ? 17.125 17.696 -14.805 1.00 78.00 94 VAL A C 1
ATOM 738 O O . VAL A 1 94 ? 15.920 17.907 -14.665 1.00 78.00 94 VAL A O 1
ATOM 741 N N . PRO A 1 95 ? 17.951 17.605 -13.744 1.00 78.56 95 PRO A N 1
ATOM 742 C CA . PRO A 1 95 ? 19.417 17.518 -13.752 1.00 78.56 95 PRO A CA 1
ATOM 743 C C . PRO A 1 95 ? 19.982 16.099 -13.941 1.00 78.56 95 PRO A C 1
ATOM 745 O O . PRO A 1 95 ? 21.165 15.954 -14.220 1.00 78.56 95 PRO A O 1
ATOM 748 N N . PHE A 1 96 ? 19.163 15.052 -13.846 1.00 76.12 96 PHE A N 1
ATOM 749 C CA . PHE A 1 96 ? 19.625 13.659 -13.778 1.00 76.12 96 PHE A CA 1
ATOM 750 C C . PHE A 1 96 ? 19.710 12.956 -15.136 1.00 76.12 96 PHE A C 1
ATOM 752 O O . PHE A 1 96 ? 19.427 11.763 -15.257 1.00 76.12 96 PHE A O 1
ATOM 759 N N . LYS A 1 97 ? 20.050 13.701 -16.184 1.00 76.75 97 LYS A N 1
ATOM 760 C CA . LYS A 1 97 ? 20.079 13.179 -17.549 1.00 76.75 97 LYS A CA 1
ATOM 761 C C . LYS A 1 97 ? 21.130 12.070 -17.651 1.00 76.75 97 LYS A C 1
ATOM 763 O O . LYS A 1 97 ? 22.242 12.239 -17.165 1.00 76.75 97 LYS A O 1
ATOM 768 N N . HIS A 1 98 ? 20.793 10.965 -18.312 1.00 76.50 98 HIS A N 1
ATOM 769 C CA . HIS A 1 98 ? 21.673 9.798 -18.489 1.00 76.50 98 HIS A CA 1
ATOM 770 C C . HIS A 1 98 ? 21.950 8.960 -17.227 1.00 76.50 98 HIS A C 1
ATOM 772 O O . HIS A 1 98 ? 22.723 8.007 -17.293 1.00 76.50 98 HIS A O 1
ATOM 778 N N . ILE A 1 99 ? 21.286 9.248 -16.103 1.00 78.94 99 ILE A N 1
ATOM 779 C CA . ILE A 1 99 ? 21.376 8.438 -14.880 1.00 78.94 99 ILE A CA 1
ATOM 780 C C . ILE A 1 99 ? 20.215 7.433 -14.851 1.00 78.94 99 ILE A C 1
ATOM 782 O O . ILE A 1 99 ? 19.101 7.734 -15.281 1.00 78.94 99 ILE A O 1
ATOM 786 N N . GLN A 1 100 ? 20.473 6.225 -14.353 1.00 78.31 100 GLN A N 1
ATOM 787 C CA . GLN A 1 100 ? 19.453 5.195 -14.141 1.00 78.31 100 GLN A CA 1
ATOM 788 C C . GLN A 1 100 ? 18.365 5.679 -13.170 1.00 78.31 100 GLN A C 1
ATOM 790 O O . GLN A 1 100 ? 18.678 6.185 -12.093 1.00 78.31 100 GLN A O 1
ATOM 795 N N . ILE A 1 101 ? 17.087 5.490 -13.513 1.00 76.19 101 ILE A N 1
ATOM 796 C CA . ILE A 1 101 ? 15.961 6.037 -12.734 1.00 76.19 101 ILE A CA 1
ATOM 797 C C . ILE A 1 101 ? 15.932 5.523 -11.286 1.00 76.19 101 ILE A C 1
ATOM 799 O O . ILE A 1 101 ? 15.611 6.301 -10.388 1.00 76.19 101 ILE A O 1
ATOM 803 N N . ARG A 1 102 ? 16.323 4.268 -11.014 1.00 77.75 102 ARG A N 1
ATOM 804 C CA . ARG A 1 102 ? 16.375 3.756 -9.628 1.00 77.75 102 ARG A CA 1
ATOM 805 C C . ARG A 1 102 ? 17.445 4.458 -8.795 1.00 77.75 102 ARG A C 1
ATOM 807 O O . ARG A 1 102 ? 17.194 4.798 -7.644 1.00 77.75 102 ARG A O 1
ATOM 814 N N . LYS A 1 103 ? 18.604 4.755 -9.391 1.00 76.75 103 LYS A N 1
ATOM 815 C CA . LYS A 1 103 ? 19.677 5.526 -8.739 1.00 76.75 103 LYS A CA 1
ATOM 816 C C . LYS A 1 103 ? 19.225 6.945 -8.403 1.00 76.75 103 LYS A C 1
ATOM 818 O O . LYS A 1 103 ? 19.405 7.390 -7.272 1.00 76.75 103 LYS A O 1
ATOM 823 N N . VAL A 1 104 ? 18.552 7.602 -9.351 1.00 78.06 104 VAL A N 1
ATOM 824 C CA . VAL A 1 104 ? 17.962 8.935 -9.143 1.00 78.06 104 VAL A CA 1
ATOM 825 C C . VAL A 1 104 ? 16.926 8.911 -8.019 1.00 78.06 104 VAL A C 1
ATOM 827 O O . VAL A 1 104 ? 16.974 9.753 -7.128 1.00 78.06 104 VAL A O 1
ATOM 830 N N . GLY A 1 105 ? 16.009 7.939 -8.035 1.00 73.81 105 GLY A N 1
ATOM 831 C CA . GLY A 1 105 ? 14.933 7.832 -7.048 1.00 73.81 105 GLY A CA 1
ATOM 832 C C . GLY A 1 105 ? 15.422 7.534 -5.630 1.00 73.81 105 GLY A C 1
ATOM 833 O O . GLY A 1 105 ? 14.860 8.053 -4.670 1.00 73.81 105 GLY A O 1
ATOM 834 N N . CYS A 1 106 ? 16.485 6.738 -5.488 1.00 75.25 106 CYS A N 1
ATOM 835 C CA . CYS A 1 106 ? 17.070 6.394 -4.189 1.00 75.25 106 CYS A CA 1
ATOM 836 C C . CYS A 1 106 ? 18.132 7.396 -3.696 1.00 75.25 106 CYS A C 1
ATOM 838 O O . CYS A 1 106 ? 18.634 7.232 -2.587 1.00 75.25 106 CYS A O 1
ATOM 840 N N . GLY A 1 107 ? 18.487 8.416 -4.486 1.00 62.47 107 GLY A N 1
ATOM 841 C CA . GLY A 1 107 ? 19.461 9.444 -4.098 1.00 62.47 107 GLY A CA 1
ATOM 842 C C . GLY A 1 107 ? 20.930 9.002 -4.139 1.00 62.47 107 GLY A C 1
ATOM 843 O O . GLY A 1 107 ? 21.787 9.702 -3.605 1.00 62.47 107 GLY A O 1
ATOM 844 N N . TYR A 1 108 ? 21.238 7.871 -4.777 1.00 56.19 108 TYR A N 1
ATOM 845 C CA . TYR A 1 108 ? 22.616 7.452 -5.033 1.00 56.19 108 TYR A CA 1
ATOM 846 C C . TYR A 1 108 ? 23.066 8.060 -6.367 1.00 56.19 108 TYR A C 1
ATOM 848 O O . TYR A 1 108 ? 22.743 7.527 -7.429 1.00 56.19 108 TYR A O 1
ATOM 856 N N . SER A 1 109 ? 23.759 9.203 -6.307 1.00 54.34 109 SER A N 1
ATOM 857 C CA . SER A 1 109 ? 24.441 9.807 -7.463 1.00 54.34 109 SER A CA 1
ATOM 858 C C . SER A 1 109 ? 25.858 9.281 -7.630 1.00 54.34 109 SER A C 1
ATOM 860 O O . SER A 1 109 ? 26.495 8.942 -6.611 1.00 54.34 109 SER A O 1
#

Mean predicted aligned error: 13.99 Å

Radius of gyration: 22.35 Å; Cα contacts (8 Å, |Δi|>4): 79; chains: 1; bounding box: 39×48×73 Å

Sequence (109 aa):
MSGGYHDHDDHPSPWGPHDWGHGAPHNSWSPLVMSIGIGVFLLTFGGLFSFGEFDMWYLPLVIVGIAVIGIGLFVWWRQDMSFDGTYEPISTGVPFKHIQIRKVGCGYS

Secondary structure (DSSP, 8-state):
-------------TT--S--TTTPPPP-SHHHHHHHHHHHHHHHHHHHTGGG---GGGHHHHHHHHHHHHHHHHHHHHHHHT--STTPPBP-SSSSTTSBHHHHHHT--

Solvent-accessible surface area (backbone atoms only — not comparable to full-atom values): 6714 Å² total; per-residue (Å²): 135,88,80,91,81,82,87,77,85,80,73,82,64,100,75,65,84,93,77,55,95,79,78,64,81,78,89,67,66,29,67,59,45,27,52,52,13,48,52,45,22,56,57,25,49,49,50,27,57,42,95,87,42,78,40,72,83,27,51,65,49,28,52,49,12,51,50,39,28,49,51,18,50,51,55,42,50,53,57,58,68,67,57,81,66,86,79,65,60,59,31,84,50,84,93,53,53,78,37,46,45,69,36,64,74,72,68,59,127